Protein AF-0000000082334390 (afdb_homodimer)

pLDDT: mean 84.32, std 12.69, range [38.03, 96.94]

Sequence (138 aa):
MPDKDPVVERLSLEVLALRHIVQMLIVYGNVPTGGKLNKYLVKVADDVEHRDERESNK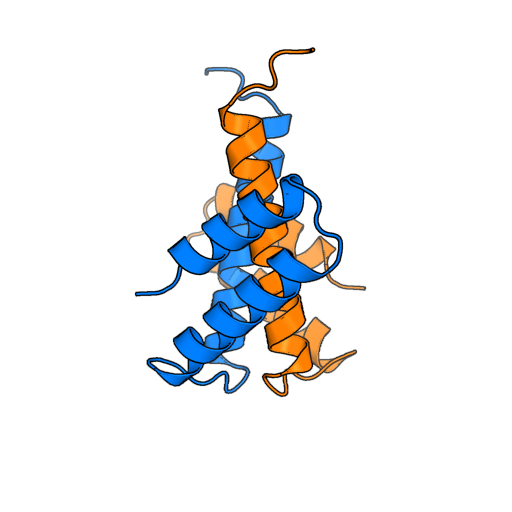AIADVIRGYIRMPDKDPVVERLSLEVLALRHIVQMLIVYGNVPTGGKLNKYLVKVADDVEHRDERESNKAIADVIRGYIR

Structure (mmCIF, N/CA/C/O backbone):
data_AF-0000000082334390-model_v1
#
loop_
_entity.id
_entity.type
_entity.pdbx_description
1 polymer 'Uncharacterized protein'
#
loop_
_atom_site.group_PDB
_atom_site.id
_atom_site.type_symbol
_atom_site.label_atom_id
_atom_site.label_alt_id
_atom_site.label_comp_id
_atom_site.label_asym_id
_atom_site.label_entity_id
_atom_site.label_seq_id
_atom_site.pdbx_PDB_ins_code
_atom_site.Cartn_x
_atom_site.Cartn_y
_atom_site.Cartn_z
_atom_site.occupancy
_atom_site.B_iso_or_equiv
_atom_site.auth_seq_id
_atom_site.auth_comp_id
_atom_site.auth_asym_id
_atom_site.auth_atom_id
_atom_site.pdbx_PDB_model_num
ATOM 1 N N . MET A 1 1 ? -15.539 19.625 13.594 1 38.25 1 MET A N 1
ATOM 2 C CA . MET A 1 1 ? -15.094 18.328 13.094 1 38.25 1 MET A CA 1
ATOM 3 C C . MET A 1 1 ? -13.641 18.375 12.648 1 38.25 1 MET A C 1
ATOM 5 O O . MET A 1 1 ? -13.258 19.234 11.859 1 38.25 1 MET A O 1
ATOM 9 N N . PRO A 1 2 ? -12.648 18.141 13.398 1 46.72 2 PRO A N 1
ATOM 10 C CA . PRO A 1 2 ? -11.281 18.609 13.195 1 46.72 2 PRO A CA 1
ATOM 11 C C . PRO A 1 2 ? -10.812 18.453 11.75 1 46.72 2 PRO A C 1
ATOM 13 O O . PRO A 1 2 ? -11.195 17.484 11.086 1 46.72 2 PRO A O 1
ATOM 16 N N . ASP A 1 3 ? -10.734 19.406 11.039 1 54 3 ASP A N 1
ATOM 17 C CA . ASP A 1 3 ? -10.352 19.609 9.648 1 54 3 ASP A CA 1
ATOM 18 C C . ASP A 1 3 ? -9.148 18.75 9.273 1 54 3 ASP A C 1
ATOM 20 O O . ASP A 1 3 ? -8.047 18.953 9.797 1 54 3 ASP A O 1
ATOM 24 N N . LYS A 1 4 ? -9.352 17.453 9.188 1 66.75 4 LYS A N 1
ATOM 25 C CA . LYS A 1 4 ? -8.234 16.562 8.891 1 66.75 4 LYS A CA 1
ATOM 26 C C . LYS A 1 4 ? -7.34 17.156 7.805 1 66.75 4 LYS A C 1
ATOM 28 O O . LYS A 1 4 ? -7.828 17.766 6.852 1 66.75 4 LYS A O 1
ATOM 33 N N . ASP A 1 5 ? -6.203 17.375 8.078 1 87.75 5 ASP A N 1
ATOM 34 C CA . ASP A 1 5 ? -5.191 17.734 7.086 1 87.75 5 ASP A CA 1
ATOM 35 C C . ASP A 1 5 ? -5.359 16.906 5.812 1 87.75 5 ASP A C 1
ATOM 37 O O . ASP A 1 5 ? -5.383 15.672 5.863 1 87.75 5 ASP A O 1
ATOM 41 N N . PRO A 1 6 ? -5.887 17.578 4.738 1 90.75 6 PRO A N 1
ATOM 42 C CA . PRO A 1 6 ? -6.16 16.859 3.486 1 90.75 6 PRO A CA 1
ATOM 43 C C . PRO A 1 6 ? -5.031 15.922 3.078 1 90.75 6 PRO A C 1
ATOM 45 O O . PRO A 1 6 ? -5.277 14.883 2.461 1 90.75 6 PRO A O 1
ATOM 48 N N . VAL A 1 7 ? -3.807 16.266 3.365 1 92.44 7 VAL A N 1
AT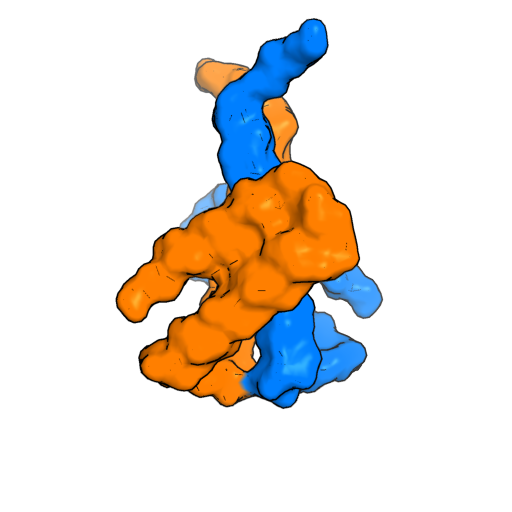OM 49 C CA . VAL A 1 7 ? -2.672 15.422 3.016 1 92.44 7 VAL A CA 1
ATOM 50 C C . VAL A 1 7 ? -2.715 14.133 3.834 1 92.44 7 VAL A C 1
ATOM 52 O O . VAL A 1 7 ? -2.479 13.039 3.303 1 92.44 7 VAL A O 1
ATOM 55 N N . VAL A 1 8 ? -3.074 14.234 5.105 1 93.81 8 VAL A N 1
ATOM 56 C CA . VAL A 1 8 ? -3.141 13.07 5.984 1 93.81 8 VAL A CA 1
ATOM 57 C C . VAL A 1 8 ? -4.27 12.148 5.535 1 93.81 8 VAL A C 1
ATOM 59 O O . VAL A 1 8 ? -4.109 10.922 5.512 1 93.81 8 VAL A O 1
ATOM 62 N N . GLU A 1 9 ? -5.332 12.734 5.148 1 92.94 9 GLU A N 1
ATOM 63 C CA . GLU A 1 9 ? -6.465 11.945 4.672 1 92.94 9 GLU A CA 1
ATOM 64 C C . GLU A 1 9 ? -6.109 11.18 3.4 1 92.94 9 GLU A C 1
ATOM 66 O O . GLU A 1 9 ? -6.395 9.984 3.287 1 92.94 9 GLU A O 1
ATOM 71 N N . ARG A 1 10 ? -5.473 11.828 2.408 1 94.06 10 ARG A N 1
ATOM 72 C CA . ARG A 1 10 ? -5.102 11.195 1.146 1 94.06 10 ARG A CA 1
ATOM 73 C C . ARG A 1 10 ? -4.121 10.047 1.376 1 94.06 10 ARG A C 1
ATOM 75 O O . ARG A 1 10 ? -4.293 8.961 0.824 1 94.06 10 ARG A O 1
ATOM 82 N N . LEU A 1 11 ? -3.23 10.289 2.236 1 96.06 11 LEU A N 1
ATOM 83 C CA . LEU A 1 11 ? -2.225 9.266 2.506 1 96.06 11 LEU A CA 1
ATOM 84 C C . LEU A 1 11 ? -2.836 8.094 3.26 1 96.06 11 LEU A C 1
ATOM 86 O O . LEU A 1 11 ? -2.475 6.938 3.02 1 96.06 11 LEU A O 1
ATOM 90 N N . SER A 1 12 ? -3.711 8.375 4.145 1 95.19 12 SER A N 1
ATOM 91 C CA . SER A 1 12 ? -4.375 7.316 4.891 1 95.19 12 SER A CA 1
ATOM 92 C C . SER A 1 12 ? -5.191 6.418 3.969 1 95.19 12 SER A C 1
ATOM 94 O O . SER A 1 12 ? -5.16 5.191 4.098 1 95.19 12 SER A O 1
ATOM 96 N N . LEU A 1 13 ? -5.867 7.039 3.082 1 94.94 13 LEU A N 1
ATOM 97 C CA . LEU A 1 13 ? -6.648 6.273 2.117 1 94.94 13 LEU A CA 1
ATOM 98 C C . LEU A 1 13 ? -5.742 5.41 1.246 1 94.94 13 LEU A C 1
ATOM 100 O O . LEU A 1 13 ? -6.074 4.262 0.946 1 94.94 13 LEU A O 1
ATOM 104 N N . GLU A 1 14 ? -4.672 5.969 0.831 1 96.88 14 GLU A N 1
ATOM 105 C CA . GLU A 1 14 ? -3.73 5.227 -0 1 96.88 14 GLU A CA 1
ATOM 106 C C . GLU A 1 14 ? -3.176 4.016 0.742 1 96.88 14 GLU A C 1
ATOM 108 O O . GLU A 1 14 ? -3.037 2.936 0.163 1 96.88 14 GLU A O 1
ATOM 113 N N . VAL A 1 15 ? -2.82 4.238 1.963 1 96.69 15 VAL A N 1
ATOM 114 C CA . VAL A 1 15 ? -2.309 3.139 2.77 1 96.69 15 VAL A CA 1
ATOM 115 C C . VAL A 1 15 ? -3.354 2.027 2.854 1 96.69 15 VAL A C 1
ATOM 117 O O . VAL A 1 15 ? -3.041 0.854 2.645 1 96.69 15 VAL A O 1
ATOM 120 N N . LEU A 1 16 ? -4.547 2.398 3.158 1 95.69 16 LEU A N 1
ATOM 121 C CA . LEU A 1 16 ? -5.617 1.414 3.283 1 95.69 16 LEU A CA 1
ATOM 122 C C . LEU A 1 16 ? -5.848 0.692 1.96 1 95.69 16 LEU A C 1
ATOM 124 O O . LEU A 1 16 ? -6.016 -0.529 1.936 1 95.69 16 LEU A O 1
ATOM 128 N N . ALA A 1 17 ? -5.859 1.452 0.875 1 96.44 17 ALA A N 1
ATOM 129 C CA . ALA A 1 17 ? -6.035 0.867 -0.451 1 96.44 17 ALA A CA 1
ATOM 130 C C . ALA A 1 17 ? -4.949 -0.162 -0.747 1 96.44 17 ALA A C 1
ATOM 132 O O . ALA A 1 17 ? -5.246 -1.285 -1.163 1 96.44 17 ALA A O 1
ATOM 133 N 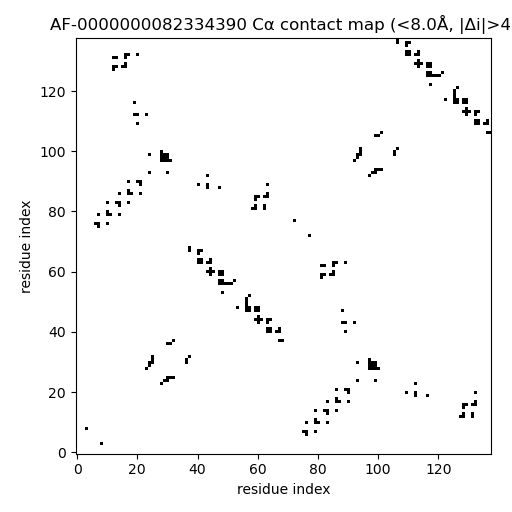N . LEU A 1 18 ? -3.77 0.183 -0.46 1 96.31 18 LEU A N 1
ATOM 134 C CA . LEU A 1 18 ? -2.639 -0.687 -0.759 1 96.31 18 LEU A CA 1
ATOM 135 C C . LEU A 1 18 ? -2.648 -1.92 0.138 1 96.31 18 LEU A C 1
ATOM 137 O O . LEU A 1 18 ? -2.279 -3.014 -0.298 1 96.31 18 LEU A O 1
ATOM 141 N N . ARG A 1 19 ? -3.062 -1.78 1.358 1 94.5 19 ARG A N 1
ATOM 142 C CA . ARG A 1 19 ? -3.184 -2.936 2.242 1 94.5 19 ARG A CA 1
ATOM 143 C C . ARG A 1 19 ? -4.219 -3.924 1.713 1 94.5 19 ARG A C 1
ATOM 145 O O . ARG A 1 19 ? -4.012 -5.137 1.772 1 94.5 19 ARG A O 1
ATOM 152 N N . HIS A 1 20 ? -5.262 -3.422 1.168 1 92.75 20 HIS A N 1
ATOM 153 C CA . HIS A 1 20 ? -6.27 -4.289 0.564 1 92.75 20 HIS A CA 1
ATOM 154 C C . HIS A 1 20 ? -5.719 -4.992 -0.671 1 92.75 20 HIS A C 1
ATOM 156 O O . HIS A 1 20 ? -5.992 -6.176 -0.89 1 92.75 20 HIS A O 1
ATOM 162 N N . ILE A 1 21 ? -4.996 -4.293 -1.474 1 91.69 21 ILE A N 1
ATOM 163 C CA . ILE A 1 21 ? -4.402 -4.867 -2.678 1 91.69 21 ILE A CA 1
ATOM 164 C C . ILE A 1 21 ? -3.441 -5.992 -2.295 1 91.69 21 ILE A C 1
ATOM 166 O O . ILE A 1 21 ? -3.502 -7.086 -2.859 1 91.69 21 ILE A O 1
ATOM 170 N N . VAL A 1 22 ? -2.592 -5.746 -1.303 1 89.19 22 VAL A N 1
ATOM 171 C CA . VAL A 1 22 ? -1.628 -6.746 -0.852 1 89.19 22 VAL A CA 1
ATOM 172 C C . VAL A 1 22 ? -2.363 -7.988 -0.352 1 89.19 22 VAL A C 1
ATOM 174 O O . VAL A 1 22 ? -1.999 -9.109 -0.697 1 89.19 22 VAL A O 1
ATOM 177 N N . GLN A 1 23 ? -3.393 -7.691 0.413 1 87.75 23 GLN A N 1
ATOM 178 C CA . GLN A 1 23 ? -4.164 -8.797 0.971 1 87.75 23 GLN A CA 1
ATOM 179 C C . GLN A 1 23 ? -4.801 -9.633 -0.134 1 87.75 23 GLN A C 1
ATOM 181 O O . GLN A 1 23 ? -4.781 -10.867 -0.075 1 87.75 23 GLN A O 1
ATOM 186 N N . MET A 1 24 ? -5.25 -9.023 -1.092 1 83.94 24 MET A N 1
ATOM 187 C CA . MET A 1 24 ? -5.953 -9.758 -2.141 1 83.94 24 MET A CA 1
ATOM 188 C C . MET A 1 24 ? -4.969 -10.5 -3.039 1 83.94 24 MET A C 1
ATOM 190 O O . MET A 1 24 ? -5.273 -11.586 -3.535 1 83.94 24 MET A O 1
ATOM 194 N N . LEU A 1 25 ? -3.848 -9.859 -3.219 1 81.38 25 LEU A N 1
ATOM 195 C CA . LEU A 1 25 ? -2.811 -10.547 -3.982 1 81.38 25 LEU A CA 1
ATOM 196 C C . LEU A 1 25 ? -2.357 -11.82 -3.268 1 81.38 25 LEU A C 1
ATOM 198 O O . LEU A 1 25 ? -2.086 -12.836 -3.91 1 81.38 25 LEU A O 1
ATOM 202 N N . ILE A 1 26 ? -2.309 -11.734 -1.981 1 81.19 26 ILE A N 1
ATOM 203 C CA . ILE A 1 26 ? -1.919 -12.898 -1.19 1 81.19 26 ILE A CA 1
ATOM 204 C C . ILE A 1 26 ? -2.988 -13.977 -1.307 1 81.19 26 ILE A C 1
ATOM 206 O O . ILE A 1 26 ? -2.668 -15.164 -1.467 1 81.19 26 ILE A O 1
ATOM 210 N N . VAL A 1 27 ? -4.172 -13.586 -1.236 1 77.12 27 VAL A N 1
ATOM 211 C CA . VAL A 1 27 ? -5.273 -14.539 -1.236 1 77.12 27 VAL A CA 1
ATOM 212 C C . VAL A 1 27 ? -5.453 -15.125 -2.635 1 77.12 27 VAL A C 1
ATOM 214 O O . VAL A 1 27 ? -5.621 -16.328 -2.789 1 77.12 27 VAL A O 1
ATOM 217 N N . TYR A 1 28 ? -5.309 -14.242 -3.678 1 69.88 28 TYR A N 1
ATOM 218 C CA . TYR A 1 28 ? -5.645 -14.703 -5.02 1 69.88 28 TYR A CA 1
ATOM 219 C C . TYR A 1 28 ? -4.391 -15.07 -5.801 1 69.88 28 TYR A C 1
ATOM 221 O O . TYR A 1 28 ? -4.457 -15.828 -6.773 1 69.88 28 TYR A O 1
ATOM 229 N N . GLY A 1 29 ? -3.283 -14.383 -5.586 1 66.94 29 GLY A N 1
ATOM 230 C CA . GLY A 1 29 ? -2.092 -14.516 -6.41 1 66.94 29 GLY A CA 1
ATOM 231 C C . GLY A 1 29 ? -1.238 -15.711 -6.039 1 66.94 29 GLY A C 1
ATOM 232 O O . GLY A 1 29 ? -0.13 -15.875 -6.555 1 66.94 29 GLY A O 1
ATOM 233 N N . ASN A 1 30 ? -1.793 -16.594 -5.328 1 67.06 30 ASN A N 1
ATOM 234 C CA . ASN A 1 30 ? -0.999 -17.75 -4.918 1 67.06 30 ASN A CA 1
ATOM 235 C C . ASN A 1 30 ? 0.288 -17.328 -4.219 1 67.06 30 ASN A C 1
ATOM 237 O O . ASN A 1 30 ? 1.349 -17.906 -4.449 1 67.06 30 ASN A O 1
ATOM 241 N N . VAL A 1 31 ? 0.287 -16.094 -3.779 1 66.44 31 VAL A N 1
ATOM 242 C CA . VAL A 1 31 ? 1.432 -15.688 -2.975 1 66.44 31 VAL A CA 1
ATOM 243 C C . VAL A 1 31 ? 1.563 -16.594 -1.758 1 66.44 31 VAL A C 1
ATOM 245 O O . VAL A 1 31 ? 0.58 -16.859 -1.061 1 66.44 31 VAL A O 1
ATOM 248 N N . PRO A 1 32 ? 2.734 -17.172 -1.698 1 66.44 32 PRO A N 1
ATOM 249 C CA . PRO A 1 32 ? 2.914 -18.031 -0.535 1 66.44 32 PRO A CA 1
ATOM 250 C C . PRO A 1 32 ? 2.682 -17.312 0.789 1 66.44 32 PRO A C 1
ATOM 252 O O . PRO A 1 32 ? 2.883 -16.094 0.873 1 66.44 32 PRO A O 1
ATOM 255 N N . THR A 1 33 ? 2.016 -17.938 1.708 1 75.25 33 THR A N 1
ATOM 256 C CA . THR A 1 33 ? 1.759 -17.375 3.031 1 75.25 33 THR A CA 1
ATOM 257 C C . THR A 1 33 ? 2.711 -17.969 4.062 1 75.25 33 THR A C 1
ATOM 259 O O . THR A 1 33 ? 3.549 -18.812 3.729 1 75.25 33 THR A O 1
ATOM 262 N N . GLY A 1 34 ? 2.703 -17.344 5.148 1 76.94 34 GLY A N 1
ATOM 263 C CA . GLY A 1 34 ? 3.521 -17.859 6.234 1 76.94 34 GLY A CA 1
ATOM 264 C C . GLY A 1 34 ? 5.004 -17.594 6.043 1 76.94 34 GLY A C 1
ATOM 265 O O . GLY A 1 34 ? 5.402 -16.469 5.746 1 76.94 34 GLY A O 1
ATOM 266 N N . GLY A 1 35 ? 5.781 -18.625 6.234 1 78.62 35 GLY A N 1
ATOM 267 C CA . GLY A 1 35 ? 7.23 -18.5 6.191 1 78.62 35 GLY A CA 1
ATOM 268 C C . GLY A 1 35 ? 7.746 -18.016 4.848 1 78.62 35 GLY A C 1
ATOM 269 O O . GLY A 1 35 ? 8.703 -17.25 4.781 1 78.62 35 GLY A O 1
ATOM 270 N N . LYS A 1 36 ? 7.066 -18.391 3.814 1 82 36 LYS A N 1
ATOM 271 C CA . LYS A 1 36 ? 7.512 -17.984 2.484 1 82 36 LYS A CA 1
ATOM 272 C C . LYS A 1 36 ? 7.25 -16.5 2.244 1 82 36 LYS A C 1
ATOM 274 O O . LYS A 1 36 ? 8.07 -15.812 1.632 1 82 36 LYS A O 1
ATOM 279 N N . LEU A 1 37 ? 6.145 -15.961 2.678 1 82.31 37 LEU A N 1
ATOM 280 C CA . LEU A 1 37 ? 5.855 -14.539 2.57 1 82.31 37 LEU A CA 1
ATOM 281 C C . LEU A 1 37 ? 6.895 -13.711 3.322 1 82.31 37 LEU A C 1
ATOM 283 O O . LEU A 1 37 ? 7.363 -12.688 2.82 1 82.31 37 LEU A O 1
ATOM 287 N N . ASN A 1 38 ? 7.242 -14.18 4.535 1 88.44 38 ASN A N 1
ATOM 288 C CA . ASN A 1 38 ? 8.242 -13.477 5.324 1 88.44 38 ASN A CA 1
ATOM 289 C C . ASN A 1 38 ? 9.586 -13.398 4.59 1 88.44 38 ASN A C 1
ATOM 291 O O . ASN A 1 38 ? 10.281 -12.383 4.656 1 88.44 38 ASN A O 1
ATOM 295 N N . LYS A 1 39 ? 9.844 -14.539 3.912 1 87.5 39 LYS A N 1
ATOM 296 C CA . LYS A 1 39 ? 11.086 -14.547 3.145 1 87.5 39 LYS A CA 1
ATOM 297 C C . LYS A 1 39 ? 11.039 -13.523 2.014 1 87.5 39 LYS A C 1
ATOM 299 O O . LYS A 1 39 ? 12.039 -12.859 1.725 1 87.5 39 LYS A O 1
ATOM 304 N N . TYR A 1 40 ? 9.922 -13.375 1.416 1 83.88 40 TYR A N 1
ATOM 305 C CA . TYR A 1 40 ? 9.758 -12.391 0.351 1 83.88 40 TYR A CA 1
ATOM 306 C C . TYR A 1 40 ? 9.867 -10.969 0.896 1 83.88 40 TYR A C 1
ATOM 308 O O . TYR A 1 40 ? 10.508 -10.117 0.283 1 83.88 40 TYR A O 1
ATOM 316 N N . LEU A 1 41 ? 9.273 -10.742 2.041 1 91.62 41 LEU A N 1
ATOM 317 C CA . LEU A 1 41 ? 9.312 -9.406 2.635 1 91.62 41 LEU A CA 1
ATOM 318 C C . LEU A 1 41 ? 10.734 -9.031 3.031 1 91.62 41 LEU A C 1
ATOM 320 O O . LEU A 1 41 ? 11.141 -7.875 2.875 1 91.62 41 LEU A O 1
ATOM 324 N N . VAL A 1 42 ? 11.438 -10.031 3.494 1 92.69 42 VAL A N 1
ATOM 325 C CA . VAL A 1 42 ? 12.844 -9.805 3.83 1 92.69 42 VAL A CA 1
ATOM 326 C C . VAL A 1 42 ? 13.617 -9.414 2.572 1 92.69 42 VAL A C 1
ATOM 328 O O . VAL A 1 42 ? 14.414 -8.469 2.592 1 92.69 42 VAL A O 1
ATOM 331 N N . LYS A 1 43 ? 13.312 -10.102 1.546 1 89.31 43 LYS A N 1
ATOM 332 C CA . LYS A 1 43 ? 14 -9.805 0.289 1 89.31 43 LYS A CA 1
ATOM 333 C C . LYS A 1 43 ? 13.641 -8.406 -0.211 1 89.31 43 LYS A C 1
ATOM 335 O O . LYS A 1 43 ? 14.508 -7.68 -0.702 1 89.31 43 LYS A O 1
ATOM 340 N N . VAL A 1 44 ? 12.445 -8.07 -0.167 1 89.69 44 VAL A N 1
ATOM 341 C CA . VAL A 1 44 ? 12 -6.746 -0.591 1 89.69 44 VAL A CA 1
ATOM 342 C C . VAL A 1 44 ? 12.711 -5.672 0.237 1 89.69 44 VAL A C 1
ATOM 344 O O . VAL A 1 44 ? 13.211 -4.688 -0.31 1 89.69 44 VAL A O 1
ATOM 347 N N . ALA A 1 45 ? 12.695 -5.898 1.516 1 93.5 45 ALA A N 1
ATOM 348 C CA . ALA A 1 45 ? 13.344 -4.934 2.398 1 93.5 45 ALA A CA 1
ATOM 349 C C . ALA A 1 45 ? 14.82 -4.781 2.051 1 93.5 45 ALA A C 1
ATOM 351 O O . ALA A 1 45 ? 15.336 -3.664 1.96 1 93.5 45 ALA A O 1
ATOM 352 N N . ASP A 1 46 ? 15.461 -5.883 1.754 1 91.25 46 ASP A N 1
ATOM 353 C CA . ASP A 1 46 ? 16.875 -5.875 1.422 1 91.25 46 ASP A CA 1
ATOM 354 C C . ASP A 1 46 ? 17.125 -5.16 0.095 1 91.25 46 ASP A C 1
ATOM 356 O O . ASP A 1 46 ? 18.094 -4.395 -0.033 1 91.25 46 ASP A O 1
ATOM 360 N N . ASP A 1 47 ? 16.328 -5.438 -0.819 1 88.44 47 ASP A N 1
ATOM 361 C CA . ASP A 1 47 ? 16.469 -4.824 -2.137 1 88.44 47 ASP A CA 1
ATOM 362 C C . ASP A 1 47 ? 16.281 -3.312 -2.062 1 88.44 47 ASP A C 1
ATOM 364 O O . ASP A 1 47 ? 17 -2.551 -2.707 1 88.44 47 ASP A O 1
ATOM 368 N N . VAL A 1 48 ? 15.344 -2.863 -1.257 1 89.69 48 VAL A N 1
ATOM 369 C CA . VAL A 1 48 ? 15.031 -1.443 -1.115 1 89.69 48 VAL A CA 1
ATOM 370 C C . VAL A 1 48 ? 16.188 -0.733 -0.407 1 89.69 48 VAL A C 1
ATOM 372 O O . VAL A 1 48 ? 16.578 0.374 -0.792 1 89.69 48 VAL A O 1
ATOM 375 N N . GLU A 1 49 ? 16.688 -1.397 0.602 1 90.81 49 GLU A N 1
ATOM 376 C CA . GLU A 1 49 ? 17.734 -0.789 1.403 1 90.81 49 GLU A CA 1
ATOM 377 C C . GLU A 1 49 ? 19.016 -0.615 0.59 1 90.81 49 GLU A C 1
ATOM 379 O O . GLU A 1 49 ? 19.75 0.362 0.771 1 90.81 49 GLU A O 1
ATOM 384 N N . HIS A 1 50 ? 19.203 -1.433 -0.395 1 86.06 50 HIS A N 1
ATOM 385 C CA . HIS A 1 50 ? 20.469 -1.453 -1.097 1 86.06 50 HIS A CA 1
ATOM 386 C C . HIS A 1 50 ? 20.375 -0.738 -2.439 1 86.06 50 HIS A C 1
ATOM 388 O O . HIS A 1 50 ? 21.391 -0.564 -3.129 1 86.06 50 HIS A O 1
ATOM 394 N N . ARG A 1 51 ? 19.297 -0.393 -3.029 1 74.56 51 ARG A N 1
ATOM 395 C CA . ARG A 1 51 ? 19.172 0.215 -4.352 1 74.56 51 ARG A CA 1
ATOM 396 C C . ARG A 1 51 ? 19.953 1.524 -4.422 1 74.56 51 ARG A C 1
ATOM 398 O O . ARG A 1 51 ? 20.672 1.773 -5.391 1 74.56 51 ARG A O 1
ATOM 405 N N . ASP A 1 52 ? 19.875 2.447 -3.514 1 62.38 52 ASP A N 1
ATOM 406 C CA . ASP A 1 52 ? 20.594 3.701 -3.689 1 62.38 52 ASP A CA 1
ATOM 407 C C . ASP A 1 52 ? 21.188 4.184 -2.367 1 62.38 52 ASP A C 1
ATOM 409 O O . ASP A 1 52 ? 21.766 5.273 -2.297 1 62.38 52 ASP A O 1
ATOM 413 N N . GLU A 1 53 ? 21.328 3.51 -1.625 1 62.09 53 GLU A N 1
ATOM 414 C CA . GLU A 1 53 ? 21.969 3.836 -0.353 1 62.09 53 GLU A CA 1
ATOM 415 C C . GLU A 1 53 ? 21.375 5.109 0.248 1 62.09 53 GLU A C 1
ATOM 417 O O . GLU A 1 53 ? 22.094 5.879 0.902 1 62.09 53 GLU A O 1
ATOM 422 N N . ARG A 1 54 ? 20.375 5.496 -0.158 1 70.75 54 ARG A N 1
ATOM 423 C CA . ARG A 1 54 ? 19.797 6.695 0.434 1 70.75 54 ARG A CA 1
ATOM 424 C C . ARG A 1 54 ? 19.094 6.375 1.753 1 70.75 54 ARG A C 1
ATOM 426 O O . ARG A 1 54 ? 18.547 5.281 1.922 1 70.75 54 ARG A O 1
ATOM 433 N N . GLU A 1 55 ? 19.312 7.34 2.6 1 70.88 55 GLU A N 1
ATOM 434 C CA . GLU A 1 55 ? 18.719 7.215 3.93 1 70.88 55 GLU A CA 1
ATOM 435 C C . GLU A 1 55 ? 17.219 6.941 3.848 1 70.88 55 GLU A C 1
ATOM 437 O O . GLU A 1 55 ? 16.688 6.168 4.641 1 70.88 55 GLU A O 1
ATOM 442 N N . SER A 1 56 ? 16.625 7.512 2.963 1 79.5 56 SER A N 1
ATOM 4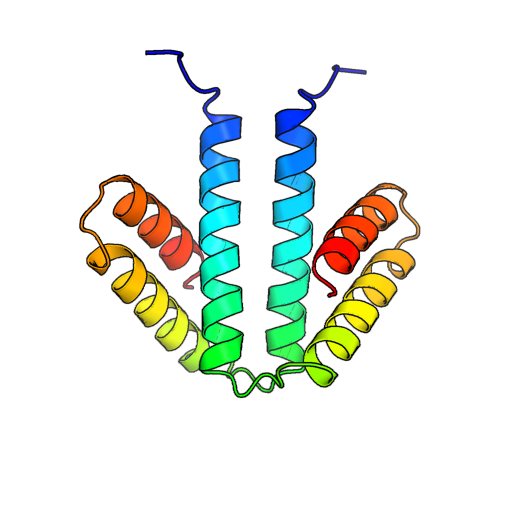43 C CA . SER A 1 56 ? 15.188 7.316 2.801 1 79.5 56 SER A CA 1
ATOM 444 C C . SER A 1 56 ? 14.859 5.863 2.482 1 79.5 56 SER A C 1
ATOM 446 O O . SER A 1 56 ? 13.82 5.344 2.912 1 79.5 56 SER A O 1
ATOM 448 N N . ASN A 1 57 ? 15.789 5.141 1.978 1 89.06 57 ASN A N 1
ATOM 449 C CA . ASN A 1 57 ? 15.57 3.74 1.632 1 89.06 57 ASN A CA 1
ATOM 450 C C . ASN A 1 57 ? 15.625 2.842 2.865 1 89.06 57 ASN A C 1
ATOM 452 O O . ASN A 1 57 ? 14.891 1.857 2.955 1 89.06 57 ASN A O 1
ATOM 456 N N . LYS A 1 58 ? 16.547 3.287 3.756 1 91.81 58 LYS A N 1
ATOM 457 C CA . LYS A 1 58 ? 16.625 2.518 4.996 1 91.81 58 LYS A CA 1
ATOM 458 C C . LYS A 1 58 ? 15.32 2.611 5.777 1 91.81 58 LYS A C 1
ATOM 460 O O . LYS A 1 58 ? 14.844 1.614 6.324 1 91.81 58 LYS A O 1
ATOM 465 N N . ALA A 1 59 ? 14.812 3.787 5.824 1 93.31 59 ALA A N 1
ATOM 466 C CA . ALA A 1 59 ? 13.547 3.98 6.539 1 93.31 59 ALA A CA 1
ATOM 467 C C . ALA A 1 59 ? 12.43 3.17 5.898 1 93.31 59 ALA A C 1
ATOM 469 O O . ALA A 1 59 ? 11.602 2.578 6.598 1 93.31 59 ALA A O 1
ATOM 470 N N . ILE A 1 60 ? 12.312 3.082 4.598 1 95.25 60 ILE A N 1
ATOM 471 C CA . ILE A 1 60 ? 11.305 2.311 3.875 1 95.25 60 ILE A CA 1
ATOM 472 C C . ILE A 1 60 ? 11.492 0.823 4.164 1 95.25 60 ILE A C 1
ATOM 474 O O . ILE A 1 60 ? 10.523 0.114 4.445 1 95.25 60 ILE A O 1
ATOM 478 N N . ALA A 1 61 ? 12.75 0.416 4.121 1 95.44 61 ALA A N 1
ATOM 479 C CA . ALA A 1 61 ? 13.062 -0.979 4.418 1 95.44 61 ALA A CA 1
ATOM 480 C C . ALA A 1 61 ? 12.625 -1.354 5.828 1 95.44 61 ALA A C 1
ATOM 482 O O . ALA A 1 61 ? 12.086 -2.445 6.047 1 95.44 61 ALA A O 1
ATOM 483 N N . ASP A 1 62 ? 12.852 -0.485 6.754 1 94.5 62 ASP A N 1
ATOM 484 C CA . ASP A 1 62 ? 12.469 -0.744 8.141 1 94.5 62 ASP A CA 1
ATOM 485 C C . ASP A 1 62 ? 10.953 -0.892 8.266 1 94.5 62 ASP A C 1
ATOM 487 O O . ASP A 1 62 ? 10.469 -1.719 9.047 1 94.5 62 ASP A O 1
ATOM 491 N N . VAL A 1 63 ? 10.195 -0.092 7.559 1 95.31 63 VAL A N 1
ATOM 492 C CA . VAL A 1 63 ? 8.742 -0.218 7.559 1 95.31 63 VAL A CA 1
ATOM 493 C C . VAL A 1 63 ? 8.344 -1.591 7.023 1 95.31 63 VAL A C 1
ATOM 495 O O . VAL A 1 63 ? 7.48 -2.262 7.598 1 95.31 63 VAL A O 1
ATOM 498 N N . ILE A 1 64 ? 8.93 -2.092 5.965 1 95.94 64 ILE A N 1
ATOM 499 C CA . ILE A 1 64 ? 8.625 -3.387 5.363 1 95.94 64 ILE A CA 1
ATOM 500 C C . ILE A 1 64 ? 8.93 -4.5 6.363 1 95.94 64 ILE A C 1
ATOM 502 O O . ILE A 1 64 ? 8.133 -5.43 6.527 1 95.94 64 ILE A O 1
ATOM 506 N N . ARG A 1 65 ? 10.047 -4.414 7.035 1 95.38 65 ARG A N 1
ATOM 507 C CA . ARG A 1 65 ? 10.422 -5.418 8.023 1 95.38 65 ARG A CA 1
ATOM 508 C C . ARG A 1 65 ? 9.422 -5.457 9.172 1 95.38 65 ARG A C 1
ATOM 510 O O . ARG A 1 65 ? 9.25 -6.492 9.82 1 95.38 65 ARG A O 1
ATOM 517 N N . GLY A 1 66 ? 8.773 -4.336 9.352 1 93.75 66 GLY A N 1
ATOM 518 C CA . GLY A 1 66 ? 7.75 -4.266 10.383 1 93.75 66 GLY A CA 1
ATOM 519 C C . GLY A 1 66 ? 6.543 -5.137 10.086 1 93.75 66 GLY A C 1
ATOM 520 O O . GLY A 1 66 ? 5.762 -5.449 10.984 1 93.75 66 GLY A O 1
ATOM 521 N N . TYR A 1 67 ? 6.363 -5.562 8.891 1 91.12 67 TYR A N 1
ATOM 522 C CA . TYR A 1 67 ? 5.254 -6.418 8.492 1 91.12 67 TYR A CA 1
ATOM 523 C C . TYR A 1 67 ? 5.59 -7.887 8.727 1 91.12 67 TYR A C 1
ATOM 525 O O . TYR A 1 67 ? 4.723 -8.758 8.594 1 91.12 67 TYR A O 1
ATOM 533 N N . ILE A 1 68 ? 6.879 -8.078 8.945 1 89.75 68 ILE A N 1
ATOM 534 C CA . ILE A 1 68 ? 7.32 -9.461 9.125 1 89.75 68 ILE A CA 1
ATOM 535 C C . ILE A 1 68 ? 6.977 -9.93 10.531 1 89.75 68 ILE A C 1
ATOM 537 O O . ILE A 1 68 ? 7.266 -9.242 11.516 1 89.75 68 ILE A O 1
ATOM 541 N N . ARG A 1 69 ? 6.254 -10.992 10.641 1 76.12 69 ARG A N 1
ATOM 542 C CA . ARG A 1 69 ? 5.891 -11.594 11.922 1 76.12 69 ARG A CA 1
ATOM 543 C C . ARG A 1 69 ? 6.742 -12.828 12.203 1 76.12 69 ARG A C 1
ATOM 545 O O . ARG A 1 69 ? 7.168 -13.516 11.273 1 76.12 69 ARG A O 1
ATOM 552 N N . MET B 1 1 ? 14.523 23.5 7.934 1 38.03 1 MET B N 1
ATOM 553 C CA . MET B 1 1 ? 14.156 22.266 7.23 1 38.03 1 MET B CA 1
ATOM 554 C C . MET B 1 1 ? 12.695 21.922 7.484 1 38.03 1 MET B C 1
ATOM 556 O O . MET B 1 1 ? 12.258 21.859 8.641 1 38.03 1 MET B O 1
ATOM 560 N N . PRO B 1 2 ? 11.734 22.344 6.758 1 47.31 2 PRO B N 1
ATOM 561 C CA . PRO B 1 2 ? 10.328 22.391 7.172 1 47.31 2 PRO B CA 1
ATOM 562 C C . PRO B 1 2 ? 9.883 21.156 7.93 1 47.31 2 PRO B C 1
ATOM 564 O O . PRO B 1 2 ? 10.344 20.047 7.629 1 47.31 2 PRO B O 1
ATOM 567 N N . ASP B 1 3 ? 9.742 21.219 9.125 1 55.28 3 ASP B N 1
ATOM 568 C CA . ASP B 1 3 ? 9.367 20.234 10.141 1 55.28 3 ASP B CA 1
ATOM 569 C C . ASP B 1 3 ? 8.234 19.328 9.648 1 55.28 3 ASP B C 1
ATOM 571 O O . ASP B 1 3 ? 7.125 19.797 9.398 1 55.28 3 ASP B O 1
ATOM 575 N N . LYS B 1 4 ? 8.547 18.469 8.742 1 66.88 4 LYS B N 1
ATOM 576 C CA . LYS B 1 4 ? 7.516 17.594 8.195 1 66.88 4 LYS B CA 1
ATOM 577 C C . LYS B 1 4 ? 6.605 17.062 9.305 1 66.88 4 LYS B C 1
ATOM 579 O O . LYS B 1 4 ? 7.07 16.734 10.398 1 66.88 4 LYS B O 1
ATOM 584 N N . ASP B 1 5 ? 5.449 17.328 9.266 1 87.69 5 ASP B N 1
ATOM 585 C CA . ASP B 1 5 ? 4.445 16.703 10.117 1 87.69 5 ASP B CA 1
ATOM 586 C C . ASP B 1 5 ? 4.715 15.203 10.266 1 87.69 5 ASP B C 1
ATOM 588 O O . ASP B 1 5 ? 4.816 14.477 9.273 1 87.69 5 ASP B O 1
ATOM 592 N N . PRO B 1 6 ? 5.207 14.797 11.477 1 90.75 6 PRO B N 1
ATOM 593 C CA . PRO B 1 6 ? 5.57 13.398 11.703 1 90.75 6 PRO B CA 1
ATOM 594 C C . PRO B 1 6 ? 4.523 12.422 11.18 1 90.75 6 PRO B C 1
ATOM 596 O O . PRO B 1 6 ? 4.863 11.312 10.758 1 90.75 6 PRO B O 1
ATOM 599 N N . VAL B 1 7 ? 3.26 12.773 11.227 1 92.5 7 VAL B N 1
ATOM 600 C CA . VAL B 1 7 ? 2.197 11.898 10.742 1 92.5 7 VAL B CA 1
ATOM 601 C C . VAL B 1 7 ? 2.309 11.742 9.227 1 92.5 7 VAL B C 1
ATOM 603 O O . VAL B 1 7 ? 2.168 10.641 8.695 1 92.5 7 VAL B O 1
ATOM 606 N N . VAL B 1 8 ? 2.615 12.828 8.531 1 93.81 8 VAL B N 1
ATOM 607 C CA . VAL B 1 8 ? 2.736 12.797 7.078 1 93.81 8 VAL B CA 1
ATOM 608 C C . VAL B 1 8 ? 3.943 11.961 6.68 1 93.81 8 VAL B C 1
ATOM 610 O O . VAL B 1 8 ? 3.875 11.18 5.727 1 93.81 8 VAL B O 1
ATOM 613 N N . GLU B 1 9 ? 4.965 12.102 7.41 1 92.88 9 GLU B N 1
ATOM 614 C CA . GLU B 1 9 ? 6.168 11.328 7.125 1 92.88 9 GLU B CA 1
ATOM 615 C C . GLU B 1 9 ? 5.918 9.828 7.301 1 92.88 9 GLU B C 1
ATOM 617 O O . GLU B 1 9 ? 6.293 9.031 6.445 1 92.88 9 GLU B O 1
ATOM 622 N N . ARG B 1 10 ? 5.301 9.422 8.406 1 94.12 10 ARG B N 1
ATOM 623 C CA . ARG B 1 10 ? 5.023 8.008 8.68 1 94.12 10 ARG B CA 1
ATOM 624 C C . ARG B 1 10 ? 4.121 7.414 7.605 1 94.12 10 ARG B C 1
ATOM 626 O O . ARG B 1 10 ? 4.391 6.32 7.102 1 94.12 10 ARG B O 1
ATOM 633 N N . LEU B 1 11 ? 3.176 8.18 7.227 1 96.12 11 LEU B N 1
ATOM 634 C CA . LEU B 1 11 ? 2.24 7.688 6.223 1 96.12 11 LEU B CA 1
ATOM 635 C C . LEU B 1 11 ? 2.91 7.602 4.855 1 96.12 11 LEU B C 1
ATOM 637 O O . LEU B 1 11 ? 2.639 6.676 4.086 1 96.12 11 LEU B O 1
ATOM 641 N N . SER B 1 12 ? 3.73 8.531 4.57 1 95.19 12 SER B N 1
ATOM 642 C CA . SER B 1 12 ? 4.445 8.508 3.297 1 95.19 12 SER B CA 1
ATOM 643 C C . SER B 1 12 ? 5.359 7.293 3.195 1 95.19 12 SER B C 1
ATOM 645 O O . SER B 1 12 ? 5.41 6.633 2.154 1 95.19 12 SER B O 1
ATOM 647 N N . LEU B 1 13 ? 6.012 7.016 4.254 1 95.06 13 LEU B N 1
ATOM 648 C CA . LEU B 1 13 ? 6.883 5.848 4.277 1 95.06 13 LEU B CA 1
ATOM 649 C C . LEU B 1 13 ? 6.074 4.566 4.109 1 95.06 13 LEU B C 1
ATOM 651 O O . LEU B 1 13 ? 6.5 3.646 3.402 1 95.06 13 LEU B O 1
ATOM 655 N N . GLU B 1 14 ? 4.988 4.52 4.758 1 96.94 14 GLU B N 1
ATOM 656 C CA . GLU B 1 14 ? 4.133 3.344 4.656 1 96.94 14 GLU B CA 1
ATOM 657 C C . GLU B 1 14 ? 3.643 3.137 3.227 1 96.94 14 GLU B C 1
ATOM 659 O O . GLU B 1 14 ? 3.609 2.006 2.734 1 96.94 14 GLU B O 1
ATOM 664 N N . VAL B 1 15 ? 3.221 4.207 2.637 1 96.69 15 VAL B N 1
ATOM 665 C CA . VAL B 1 15 ? 2.762 4.125 1.253 1 96.69 15 VAL B CA 1
ATOM 666 C C . VAL B 1 15 ? 3.883 3.59 0.367 1 96.69 15 VAL B C 1
ATOM 668 O O . VAL B 1 15 ? 3.668 2.678 -0.435 1 96.69 15 VAL B O 1
ATOM 671 N N . LEU B 1 16 ? 5.043 4.148 0.519 1 95.81 16 LEU B N 1
ATOM 672 C CA . LEU B 1 16 ? 6.18 3.723 -0.295 1 95.81 16 LEU B CA 1
ATOM 673 C C . LEU B 1 16 ? 6.516 2.26 -0.034 1 95.81 16 LEU B C 1
ATOM 675 O O . LEU B 1 16 ? 6.777 1.502 -0.971 1 95.81 16 LEU B O 1
ATOM 679 N N . ALA B 1 17 ? 6.504 1.869 1.232 1 96.56 17 ALA B N 1
ATOM 680 C CA . ALA B 1 17 ? 6.777 0.482 1.601 1 96.56 17 ALA B CA 1
ATOM 681 C C . ALA B 1 17 ? 5.785 -0.468 0.939 1 96.56 17 ALA B C 1
ATOM 683 O O . ALA B 1 17 ? 6.18 -1.462 0.325 1 96.56 17 ALA B O 1
ATOM 684 N N . LEU B 1 18 ? 4.57 -0.117 0.99 1 96.38 18 LEU B N 1
ATOM 685 C CA . LEU B 1 18 ? 3.521 -0.973 0.452 1 96.38 18 LEU B CA 1
ATOM 686 C C . LEU B 1 18 ? 3.592 -1.028 -1.07 1 96.38 18 LEU B C 1
ATOM 688 O O . LEU B 1 18 ? 3.324 -2.072 -1.671 1 96.38 18 LEU B O 1
ATOM 692 N N . ARG B 1 19 ? 3.945 0.043 -1.698 1 94.62 19 ARG B N 1
ATOM 693 C CA . ARG B 1 19 ? 4.121 0.032 -3.146 1 94.62 19 ARG B CA 1
ATOM 694 C C . ARG B 1 19 ? 5.246 -0.912 -3.555 1 94.62 19 ARG B C 1
ATOM 696 O O . ARG B 1 19 ? 5.133 -1.626 -4.555 1 94.62 19 ARG B O 1
ATOM 703 N N . HIS B 1 20 ? 6.262 -0.941 -2.785 1 92.88 20 HIS B N 1
ATOM 704 C CA . HIS B 1 20 ? 7.355 -1.869 -3.055 1 92.88 20 HIS B CA 1
ATOM 705 C C . HIS B 1 20 ? 6.91 -3.314 -2.859 1 92.88 20 HIS B C 1
ATOM 707 O O . HIS B 1 20 ? 7.281 -4.195 -3.641 1 92.88 20 HIS B O 1
ATOM 713 N N . ILE B 1 21 ? 6.164 -3.576 -1.84 1 91.88 21 ILE B N 1
ATOM 714 C CA . ILE B 1 21 ? 5.664 -4.918 -1.564 1 91.88 21 ILE B CA 1
ATOM 715 C C . ILE B 1 21 ? 4.781 -5.387 -2.717 1 91.88 21 ILE B C 1
ATOM 717 O O . ILE B 1 21 ? 4.945 -6.5 -3.223 1 91.88 21 ILE B O 1
ATOM 721 N N . VAL B 1 22 ? 3.879 -4.527 -3.164 1 89.25 22 VAL B N 1
ATOM 722 C CA . VAL B 1 22 ? 2.977 -4.863 -4.258 1 89.25 22 VAL B CA 1
ATOM 723 C C . VAL B 1 22 ? 3.785 -5.18 -5.516 1 89.25 22 VAL B C 1
ATOM 725 O O . VAL B 1 22 ? 3.525 -6.172 -6.195 1 89.25 22 VAL B O 1
ATOM 728 N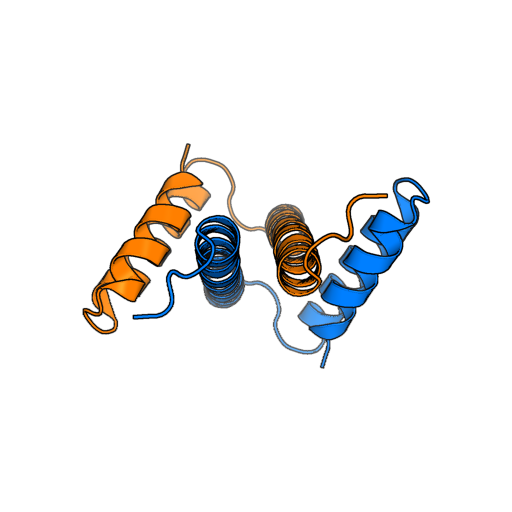 N . GLN B 1 23 ? 4.754 -4.309 -5.73 1 87.88 23 GLN B N 1
ATOM 729 C CA . GLN B 1 23 ? 5.586 -4.496 -6.914 1 87.88 23 GLN B CA 1
ATOM 730 C C . GLN B 1 23 ? 6.328 -5.828 -6.863 1 87.88 23 GLN B C 1
ATOM 732 O O . GLN B 1 23 ? 6.391 -6.547 -7.863 1 87.88 23 GLN B O 1
ATOM 737 N N . MET B 1 24 ? 6.758 -6.16 -5.773 1 84 24 MET B N 1
ATOM 738 C CA . MET B 1 24 ? 7.562 -7.371 -5.672 1 84 24 MET B CA 1
ATOM 739 C C . MET B 1 24 ? 6.684 -8.617 -5.719 1 84 24 MET B C 1
ATOM 741 O O . MET B 1 24 ? 7.094 -9.656 -6.242 1 84 24 MET B O 1
ATOM 745 N N . LEU B 1 25 ? 5.527 -8.453 -5.145 1 81.56 25 LEU B N 1
ATOM 746 C CA . LEU B 1 25 ? 4.582 -9.562 -5.238 1 81.56 25 LEU B CA 1
ATOM 747 C C . LEU B 1 25 ? 4.199 -9.828 -6.688 1 81.56 25 LEU B C 1
ATOM 749 O O . LEU B 1 25 ? 4.031 -10.984 -7.09 1 81.56 25 LEU B O 1
ATOM 753 N N . ILE B 1 26 ? 4.078 -8.773 -7.438 1 81.44 26 ILE B N 1
ATOM 754 C CA . ILE B 1 26 ? 3.746 -8.906 -8.852 1 81.44 26 ILE B CA 1
ATOM 755 C C . ILE B 1 26 ? 4.898 -9.586 -9.594 1 81.44 26 ILE B C 1
ATOM 757 O O . ILE B 1 26 ? 4.68 -10.469 -10.422 1 81.44 26 ILE B O 1
ATOM 761 N N . VAL B 1 27 ? 6.047 -9.195 -9.281 1 77.44 27 VAL B N 1
ATOM 762 C CA . VAL B 1 27 ? 7.223 -9.695 -9.984 1 77.44 27 VAL B CA 1
ATOM 763 C C . VAL B 1 27 ? 7.5 -11.133 -9.57 1 77.44 27 VAL B C 1
ATOM 765 O O . VAL B 1 27 ? 7.773 -11.992 -10.414 1 77.44 27 VAL B O 1
ATOM 768 N N . TYR B 1 28 ? 7.324 -11.406 -8.242 1 70.31 28 TYR B N 1
ATOM 769 C CA . TYR B 1 28 ? 7.746 -12.719 -7.754 1 70.31 28 TYR B CA 1
ATOM 770 C C . TYR B 1 28 ? 6.555 -13.656 -7.613 1 70.31 28 TYR B C 1
ATOM 772 O O . TYR B 1 28 ? 6.719 -14.875 -7.617 1 70.31 28 TYR B O 1
ATOM 780 N N . GLY B 1 29 ? 5.395 -13.156 -7.238 1 67.25 29 GLY B N 1
ATOM 781 C CA . GLY B 1 29 ? 4.25 -13.977 -6.887 1 67.25 29 GLY B CA 1
ATOM 782 C C . GLY B 1 29 ? 3.488 -14.484 -8.094 1 67.25 29 GLY B C 1
ATOM 783 O O . GLY B 1 29 ? 2.424 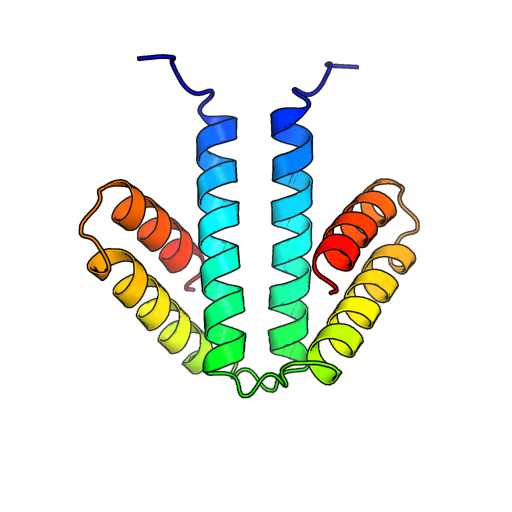-15.094 -7.953 1 67.25 29 GLY B O 1
ATOM 784 N N . ASN B 1 30 ? 4.102 -14.414 -9.219 1 67.06 30 ASN B N 1
ATOM 785 C CA . ASN B 1 30 ? 3.395 -14.867 -10.414 1 67.06 30 ASN B CA 1
ATOM 786 C C . ASN B 1 30 ? 2.045 -14.164 -10.562 1 67.06 30 ASN B C 1
ATOM 788 O O . ASN B 1 30 ? 1.053 -14.797 -10.93 1 67.06 30 ASN B O 1
ATOM 792 N N . VAL B 1 31 ? 1.909 -13.094 -9.867 1 66.69 31 VAL B N 1
ATOM 793 C CA . VAL B 1 31 ? 0.7 -12.305 -10.078 1 66.69 31 VAL B CA 1
ATOM 794 C C . VAL B 1 31 ? 0.589 -11.922 -11.555 1 66.69 31 VAL B C 1
ATOM 796 O O . VAL B 1 31 ? 1.559 -11.453 -12.156 1 66.69 31 VAL B O 1
ATOM 799 N N . PRO B 1 32 ? -0.531 -12.32 -12.094 1 66.62 32 PRO B N 1
ATOM 800 C CA . PRO B 1 32 ? -0.69 -11.953 -13.5 1 66.62 32 PRO B CA 1
ATOM 801 C C . PRO B 1 32 ? -0.569 -10.445 -13.734 1 66.62 32 PRO B C 1
ATOM 803 O O . PRO B 1 32 ? -0.865 -9.656 -12.844 1 66.62 32 PRO B O 1
ATOM 806 N N . THR B 1 33 ? 0.099 -10.062 -14.766 1 75.19 33 THR B N 1
ATOM 807 C CA . THR B 1 33 ? 0.259 -8.656 -15.141 1 75.19 33 THR B CA 1
ATOM 808 C C . THR B 1 33 ? -0.679 -8.289 -16.281 1 75.19 33 THR B C 1
ATOM 810 O O . THR B 1 33 ? -1.427 -9.141 -16.781 1 75.19 33 THR B O 1
ATOM 813 N N . GLY B 1 34 ? -0.771 -7.047 -16.453 1 77.06 34 GLY B N 1
ATOM 814 C CA . GLY B 1 34 ? -1.583 -6.582 -17.578 1 77.06 34 GLY B CA 1
ATOM 815 C C . GLY B 1 34 ? -3.074 -6.684 -17.312 1 77.06 34 GLY B C 1
ATOM 816 O O . GLY B 1 34 ? -3.553 -6.254 -16.25 1 77.06 34 GLY B O 1
ATOM 817 N N . GLY B 1 35 ? -3.779 -7.227 -18.25 1 78.81 35 GLY B N 1
ATOM 818 C CA . GLY B 1 35 ? -5.23 -7.297 -18.172 1 78.81 35 GLY B CA 1
ATOM 819 C C . GLY B 1 35 ? -5.73 -8.094 -16.984 1 78.81 35 GLY B C 1
ATOM 820 O O . GLY B 1 35 ? -6.746 -7.742 -16.391 1 78.81 35 GLY B O 1
ATOM 821 N N . LYS B 1 36 ? -4.988 -9.078 -16.609 1 81.88 36 LYS B N 1
ATOM 822 C CA . LYS B 1 36 ? -5.414 -9.898 -15.484 1 81.88 36 LYS B CA 1
ATOM 823 C C . LYS B 1 36 ? -5.258 -9.148 -14.164 1 81.88 36 LYS B C 1
ATOM 825 O O . LYS B 1 36 ? -6.105 -9.266 -13.273 1 81.88 36 LYS B O 1
ATOM 830 N N . LEU B 1 37 ? -4.207 -8.391 -13.961 1 82.19 37 LEU B N 1
ATOM 831 C CA . LEU B 1 37 ? -4.027 -7.57 -12.773 1 82.19 37 LEU B CA 1
ATOM 832 C C . LEU B 1 37 ? -5.152 -6.551 -12.633 1 82.19 37 LEU B C 1
ATOM 834 O O . LEU B 1 37 ? -5.68 -6.344 -11.539 1 82.19 37 LEU B O 1
ATOM 838 N N . ASN B 1 38 ? -5.5 -5.926 -13.758 1 88.44 38 ASN B N 1
ATOM 839 C CA . ASN B 1 38 ? -6.586 -4.949 -13.734 1 88.44 38 ASN B CA 1
ATOM 840 C C . ASN B 1 38 ? -7.898 -5.578 -13.273 1 88.44 38 ASN B C 1
ATOM 842 O O . ASN B 1 38 ? -8.672 -4.953 -12.547 1 88.44 38 ASN B O 1
ATOM 846 N N . LYS B 1 39 ? -8.055 -6.82 -13.75 1 87.5 39 LYS B N 1
ATOM 847 C CA . LYS B 1 39 ? -9.266 -7.52 -13.32 1 87.5 39 LYS B CA 1
ATOM 848 C C . LYS B 1 39 ? -9.258 -7.766 -11.82 1 87.5 39 LYS B C 1
ATOM 850 O O . LYS B 1 39 ? -10.297 -7.656 -11.156 1 87.5 39 LYS B O 1
ATOM 855 N N . TYR B 1 40 ? -8.125 -8.062 -11.281 1 83.75 40 TYR B N 1
ATOM 856 C CA . TYR B 1 40 ? -8 -8.273 -9.844 1 83.75 40 TYR B CA 1
ATOM 857 C C . TYR B 1 40 ? -8.242 -6.98 -9.078 1 83.75 40 TYR B C 1
ATOM 859 O O . TYR B 1 40 ? -8.922 -6.977 -8.055 1 83.75 40 TYR B O 1
ATOM 867 N N . LEU B 1 41 ? -7.695 -5.895 -9.586 1 91.5 41 LEU B N 1
ATOM 868 C CA . LEU B 1 41 ? -7.859 -4.609 -8.922 1 91.5 41 LEU B CA 1
ATOM 869 C C . LEU B 1 41 ? -9.32 -4.172 -8.922 1 91.5 41 LEU B C 1
ATOM 871 O O . LEU B 1 41 ? -9.805 -3.609 -7.941 1 91.5 41 LEU B O 1
ATOM 875 N N . VAL B 1 42 ? -9.969 -4.492 -10.031 1 92.56 42 VAL B N 1
ATOM 876 C CA . VAL B 1 42 ? -11.391 -4.188 -10.109 1 92.56 42 VAL B CA 1
ATOM 877 C C . VAL B 1 42 ? -12.148 -4.988 -9.055 1 92.56 42 VAL B C 1
ATOM 879 O O . VAL B 1 42 ? -13.016 -4.453 -8.359 1 92.56 42 VAL B O 1
ATOM 882 N N . LYS B 1 43 ? -11.766 -6.184 -8.953 1 89.25 43 LYS B N 1
ATOM 883 C CA . LYS B 1 43 ? -12.422 -7.035 -7.965 1 89.25 43 LYS B CA 1
ATOM 884 C C . LYS B 1 43 ? -12.156 -6.535 -6.547 1 89.25 43 LYS B C 1
ATOM 886 O O . LYS B 1 43 ? -13.062 -6.539 -5.703 1 89.25 43 LYS B O 1
ATOM 891 N N . VAL B 1 44 ? -10.992 -6.207 -6.254 1 89.69 44 VAL B N 1
ATOM 892 C CA . VAL B 1 44 ? -10.633 -5.688 -4.938 1 89.69 44 VAL B CA 1
ATOM 893 C C . VAL B 1 44 ? -11.445 -4.43 -4.637 1 89.69 44 VAL B C 1
ATOM 895 O O . VAL B 1 44 ? -11.992 -4.285 -3.543 1 89.69 44 VAL B O 1
ATOM 898 N N . ALA B 1 45 ? -11.469 -3.578 -5.605 1 93.38 45 ALA B N 1
ATOM 899 C CA . ALA B 1 45 ? -12.219 -2.34 -5.422 1 93.38 45 ALA B CA 1
ATOM 900 C C . ALA B 1 45 ? -13.688 -2.629 -5.145 1 93.38 45 ALA B C 1
ATOM 902 O O . ALA B 1 45 ? -14.281 -2.047 -4.234 1 93.38 45 ALA B O 1
ATOM 903 N N . ASP B 1 46 ? -14.219 -3.586 -5.855 1 91.12 46 ASP B N 1
ATOM 904 C CA . ASP B 1 46 ? -15.625 -3.949 -5.695 1 91.12 46 ASP B CA 1
ATOM 905 C C . ASP B 1 46 ? -15.883 -4.566 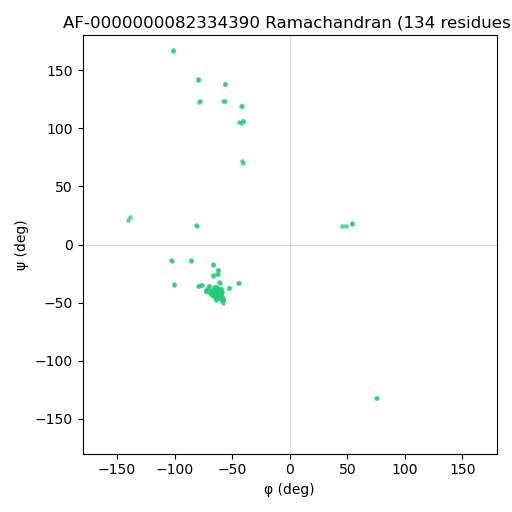-4.32 1 91.12 46 ASP B C 1
ATOM 907 O O . ASP B 1 46 ? -16.891 -4.262 -3.676 1 91.12 46 ASP B O 1
ATOM 911 N N . ASP B 1 47 ? -15.039 -5.383 -3.934 1 88.19 47 ASP B N 1
ATOM 912 C CA . ASP B 1 47 ? -15.172 -6.047 -2.639 1 88.19 47 ASP B CA 1
ATOM 913 C C . ASP B 1 47 ? -15.094 -5.039 -1.495 1 88.19 47 ASP B C 1
ATOM 915 O O . ASP B 1 47 ? -15.852 -5.129 -0.526 1 88.19 47 ASP B O 1
ATOM 919 N N . VAL B 1 48 ? -14.234 -4.059 -1.602 1 89.56 48 VAL B N 1
ATOM 920 C CA . VAL B 1 48 ? -14.039 -3.047 -0.566 1 89.56 48 VAL B CA 1
ATOM 921 C C . VAL B 1 48 ? -15.273 -2.141 -0.493 1 89.56 48 VAL B C 1
ATOM 923 O O . VAL B 1 48 ? -15.719 -1.783 0.597 1 89.56 48 VAL B O 1
ATOM 926 N N . GLU B 1 49 ? -15.75 -1.814 -1.656 1 90.69 49 GLU B N 1
ATOM 927 C CA . GLU B 1 49 ? -16.875 -0.895 -1.72 1 90.69 49 GLU B CA 1
ATOM 928 C C . GLU B 1 49 ? -18.141 -1.525 -1.129 1 90.69 49 GLU B C 1
ATOM 930 O O . GLU B 1 49 ? -18.953 -0.837 -0.508 1 90.69 49 GLU B O 1
ATOM 935 N N . HIS B 1 50 ? -18.219 -2.797 -1.182 1 86.06 50 HIS B N 1
ATOM 936 C CA . HIS B 1 50 ? -19.469 -3.459 -0.81 1 86.06 50 HIS B CA 1
ATOM 937 C C . HIS B 1 50 ? -19.375 -4.059 0.589 1 86.06 50 HIS B C 1
ATOM 939 O O . HIS B 1 50 ? -20.359 -4.566 1.118 1 86.06 50 HIS B O 1
ATOM 945 N N . ARG B 1 51 ? -18.312 -4.227 1.246 1 74.44 51 ARG B N 1
ATOM 946 C CA . ARG B 1 51 ? -18.188 -4.871 2.551 1 74.44 51 ARG B CA 1
ATOM 947 C C . ARG B 1 51 ? -19.062 -4.164 3.586 1 74.44 51 ARG B C 1
ATOM 949 O O . ARG B 1 51 ? -19.781 -4.816 4.348 1 74.44 51 ARG B O 1
ATOM 956 N N . ASP B 1 52 ? -19.047 -2.881 3.766 1 62.41 52 ASP B N 1
ATOM 957 C CA . ASP B 1 52 ? -19.859 -2.295 4.82 1 62.41 52 ASP B CA 1
ATOM 958 C C . ASP B 1 52 ? -20.531 -0.998 4.348 1 62.41 52 ASP B C 1
ATOM 960 O O . ASP B 1 52 ? -21.125 -0.277 5.145 1 62.41 52 ASP B O 1
ATOM 964 N N . GLU B 1 53 ? -20.672 -0.878 3.348 1 62.22 53 GLU B N 1
ATOM 965 C CA . GLU B 1 53 ? -21.375 0.274 2.789 1 62.22 53 GLU B CA 1
ATOM 966 C C . GLU B 1 53 ? -20.906 1.572 3.439 1 62.22 53 GLU B C 1
ATOM 968 O O . GLU B 1 53 ? -21.688 2.51 3.6 1 62.22 53 GLU B O 1
ATOM 973 N N . ARG B 1 54 ? -19.906 1.571 4.051 1 70.94 54 ARG B N 1
ATOM 974 C CA . ARG B 1 54 ? -19.453 2.816 4.652 1 70.94 54 ARG B CA 1
ATOM 975 C C . ARG B 1 54 ? -18.766 3.705 3.621 1 70.94 54 ARG B C 1
ATOM 977 O O . ARG B 1 54 ? -18.125 3.209 2.691 1 70.94 54 ARG B O 1
ATOM 984 N N . GLU B 1 55 ? -19.078 4.957 3.855 1 71.31 55 GLU B N 1
ATOM 985 C CA . GLU B 1 55 ? -18.516 5.973 2.965 1 71.31 55 GLU B CA 1
ATOM 986 C C . GLU B 1 55 ? -17 5.844 2.859 1 71.31 55 GLU B C 1
ATOM 988 O O . GLU B 1 55 ? -16.438 6.031 1.782 1 71.31 55 GLU B O 1
ATOM 993 N N . SER B 1 56 ? -16.422 5.539 3.877 1 78.94 56 SER B N 1
ATOM 994 C CA . SER B 1 56 ? -14.961 5.395 3.883 1 78.94 56 SER B CA 1
ATOM 995 C C . SER B 1 56 ? -14.516 4.273 2.953 1 78.94 56 SER B C 1
ATOM 997 O O . SER B 1 56 ? -13.461 4.363 2.326 1 78.94 56 SER B O 1
ATOM 999 N N . ASN B 1 57 ? -15.383 3.361 2.643 1 88.94 57 ASN B N 1
ATOM 1000 C CA . ASN B 1 57 ? -15.047 2.242 1.767 1 88.94 57 ASN B CA 1
ATOM 1001 C C . ASN B 1 57 ? -15.078 2.652 0.296 1 88.94 57 ASN B C 1
ATOM 1003 O O . ASN B 1 57 ? -14.281 2.17 -0.506 1 88.94 57 ASN B O 1
ATOM 1007 N N . LYS B 1 58 ? -16.062 3.559 0.064 1 91.69 58 LYS B N 1
ATOM 1008 C CA . LYS B 1 58 ? -16.125 4.051 -1.309 1 91.69 58 LYS B CA 1
ATOM 1009 C C . LYS B 1 58 ? -14.852 4.82 -1.674 1 91.69 58 LYS B C 1
ATOM 1011 O O . LYS B 1 58 ? -14.328 4.668 -2.777 1 91.69 58 LYS B O 1
ATOM 1016 N N . ALA B 1 59 ? -14.445 5.633 -0.764 1 93.12 59 ALA B N 1
ATOM 1017 C CA . ALA B 1 59 ? -13.227 6.402 -1.009 1 93.12 59 ALA B CA 1
ATOM 1018 C C . ALA B 1 59 ? -12.023 5.484 -1.207 1 93.12 59 ALA B C 1
ATOM 1020 O O . ALA B 1 59 ? -11.188 5.727 -2.076 1 93.12 59 ALA B O 1
ATOM 1021 N N . ILE B 1 60 ? -11.859 4.414 -0.471 1 95.06 60 ILE B N 1
ATOM 1022 C CA . ILE B 1 60 ? -10.773 3.447 -0.593 1 95.06 60 ILE B CA 1
ATOM 1023 C C . ILE B 1 60 ? -10.859 2.744 -1.945 1 95.06 60 ILE B C 1
ATOM 1025 O O . ILE B 1 60 ? -9.852 2.602 -2.645 1 95.06 60 ILE B O 1
ATOM 1029 N N . ALA B 1 61 ? -12.078 2.363 -2.279 1 95.44 61 ALA B N 1
ATOM 1030 C CA . ALA B 1 61 ? -12.305 1.71 -3.566 1 95.44 61 ALA B CA 1
ATOM 1031 C C . ALA B 1 61 ? -11.883 2.615 -4.723 1 95.44 61 ALA B C 1
ATOM 1033 O O . ALA B 1 61 ? -11.273 2.154 -5.691 1 95.44 61 ALA B O 1
ATOM 1034 N N . ASP B 1 62 ? -12.211 3.857 -4.625 1 94.31 62 ASP B N 1
ATOM 1035 C CA . ASP B 1 62 ? -11.859 4.809 -5.672 1 94.31 62 ASP B CA 1
ATOM 1036 C C . ASP B 1 62 ? -10.344 4.934 -5.816 1 94.31 62 ASP B C 1
ATOM 1038 O O . ASP B 1 62 ? -9.828 5.066 -6.926 1 94.31 62 ASP B O 1
ATOM 1042 N N . VAL B 1 63 ? -9.625 4.93 -4.711 1 95.12 63 VAL B N 1
ATOM 1043 C CA . VAL B 1 63 ? -8.164 4.961 -4.758 1 95.12 63 VAL B CA 1
ATOM 1044 C C . VAL B 1 63 ? -7.645 3.727 -5.488 1 95.12 63 VAL B C 1
ATOM 1046 O O . VAL 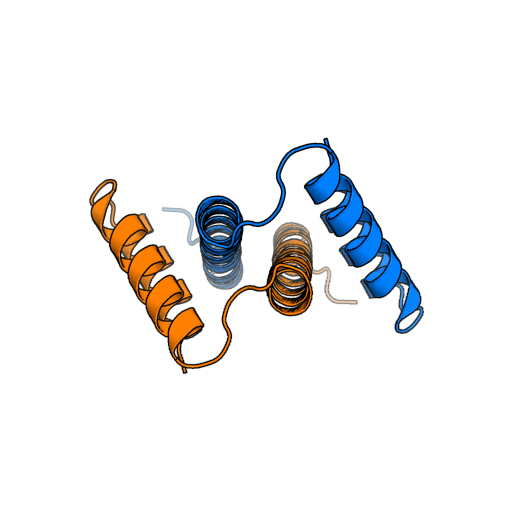B 1 63 ? -6.762 3.828 -6.344 1 95.12 63 VAL B O 1
ATOM 1049 N N . ILE B 1 64 ? -8.156 2.541 -5.242 1 95.88 64 ILE B N 1
ATOM 1050 C CA . ILE B 1 64 ? -7.73 1.296 -5.875 1 95.88 64 ILE B CA 1
ATOM 1051 C C . ILE B 1 64 ? -7.98 1.371 -7.379 1 95.88 64 ILE B C 1
ATOM 1053 O O . ILE B 1 64 ? -7.121 0.987 -8.18 1 95.88 64 ILE B O 1
ATOM 1057 N N . ARG B 1 65 ? -9.125 1.859 -7.762 1 95.25 65 ARG B N 1
ATOM 1058 C CA . ARG B 1 65 ? -9.461 1.988 -9.18 1 95.25 65 ARG B CA 1
ATOM 1059 C C . ARG B 1 65 ? -8.5 2.938 -9.883 1 95.25 65 ARG B C 1
ATOM 1061 O O . ARG B 1 65 ? -8.281 2.82 -11.094 1 95.25 65 ARG B O 1
ATOM 1068 N N . GLY B 1 66 ? -7.945 3.83 -9.102 1 93.62 66 GLY B N 1
ATOM 1069 C CA . GLY B 1 66 ? -6.969 4.758 -9.648 1 93.62 66 GLY B CA 1
ATOM 1070 C C . GLY B 1 66 ? -5.688 4.078 -10.102 1 93.62 66 GLY B C 1
ATOM 1071 O O . GLY B 1 66 ? -4.918 4.648 -10.875 1 93.62 66 GLY B O 1
ATOM 1072 N N . TYR B 1 67 ? -5.434 2.887 -9.68 1 90.88 67 TYR B N 1
ATOM 1073 C CA . TYR B 1 67 ? -4.25 2.127 -10.062 1 90.88 67 TYR B CA 1
ATOM 1074 C C . TYR B 1 67 ? -4.484 1.375 -11.367 1 90.88 67 TYR B C 1
ATOM 1076 O O . TYR B 1 67 ? -3.549 0.808 -11.938 1 90.88 67 TYR B O 1
ATOM 1084 N N . ILE B 1 68 ? -5.766 1.334 -11.711 1 89.56 68 ILE B N 1
ATOM 1085 C CA . ILE B 1 68 ? -6.113 0.59 -12.914 1 89.56 68 ILE B CA 1
ATOM 1086 C C . ILE B 1 68 ? -5.793 1.431 -14.148 1 89.56 68 ILE B C 1
ATOM 1088 O O . ILE B 1 68 ? -6.18 2.598 -14.234 1 89.56 68 ILE B O 1
ATOM 1092 N N . ARG B 1 69 ? -4.992 0.938 -15.016 1 76.19 69 ARG B N 1
ATOM 1093 C CA . ARG B 1 69 ? -4.648 1.593 -16.266 1 76.19 69 ARG B CA 1
ATOM 1094 C C . ARG B 1 69 ? -5.398 0.959 -17.438 1 76.19 69 ARG B C 1
ATOM 1096 O O . ARG B 1 69 ? -5.703 -0.235 -17.406 1 76.19 69 ARG B O 1
#

Foldseek 3Di:
DPPPDPVVVVVVVVVVVVVVVVVVCVVPVVQDDDPNVLVVLLVVLVCQCPVPVDPVSPVVSVVSNVVRD/DPPPDPVVVVVVVVVVVVVVVVVVCVVPVVQDDDPNVLVVLLVVLVCQCPVPVDPVSPVVSVVSNVVRD

Radius of gyration: 15.66 Å; Cα contacts (8 Å, |Δi|>4): 151; chains: 2; bounding box: 43×41×31 Å

Solvent-accessible surface area (backbone atoms only — not comparable to full-atom values): 7406 Å² total; per-residue (Å²): 125,85,76,67,53,66,67,52,53,55,38,51,40,48,39,53,27,46,52,51,50,48,51,46,40,39,72,68,27,67,29,59,63,67,72,56,36,43,53,48,40,51,48,51,20,50,51,45,34,60,71,69,68,39,70,70,27,45,58,26,18,53,55,37,50,65,71,51,126,123,84,78,68,53,65,67,52,53,55,38,50,39,48,39,53,27,47,51,52,51,48,52,46,40,40,72,69,29,68,29,60,64,68,74,56,35,42,53,49,40,50,48,50,19,52,53,44,32,61,70,70,68,39,70,70,27,45,58,26,19,52,55,38,51,65,71,53,125

Secondary structure (DSSP, 8-state):
-----HHHHHHHHHHHHHHHHHHHHHHHTTPPPTHHHHHHHHHHHHHHHHHS--HHHHHHHHHHHTT--/-----HHHHHHHHHHHHHHHHHHHHHHHTTPPPTHHHHHHHHHHHHHHHHHS--HHHHHHHHHHHTT--

Organism: Erwinia amylovora (NCBI:txid552)